Protein AF-E3BMY0-F1 (afdb_monomer_lite)

Radius of gyration: 21.82 Å; chains: 1; bounding box: 57×50×63 Å

Structure (mmCIF, N/CA/C/O backbone):
data_AF-E3BMY0-F1
#
_entry.id   AF-E3BMY0-F1
#
loop_
_atom_site.group_PDB
_atom_site.id
_atom_site.type_symbol
_atom_site.label_atom_id
_atom_site.label_alt_id
_atom_site.label_comp_id
_atom_site.label_asym_id
_atom_site.label_entity_id
_atom_site.label_seq_id
_atom_site.pdbx_PDB_ins_code
_atom_site.Cartn_x
_atom_site.Cartn_y
_atom_site.Cartn_z
_atom_site.occupancy
_atom_site.B_iso_or_equiv
_atom_site.auth_seq_id
_atom_site.auth_comp_id
_atom_site.auth_asym_id
_atom_site.auth_atom_id
_atom_site.pdbx_PDB_model_num
ATOM 1 N N . MET A 1 1 ? 34.891 -31.574 -47.603 1.00 42.97 1 MET A N 1
ATOM 2 C CA . MET A 1 1 ? 34.730 -31.243 -46.169 1.00 42.97 1 MET A CA 1
ATOM 3 C C . MET A 1 1 ? 35.220 -29.825 -45.921 1.00 42.97 1 MET A C 1
ATOM 5 O O . MET A 1 1 ? 36.421 -29.621 -45.845 1.00 42.97 1 MET A O 1
ATOM 9 N N . LYS A 1 2 ? 34.311 -28.847 -45.856 1.00 39.78 2 LYS A N 1
ATOM 10 C CA . LYS A 1 2 ? 34.587 -27.491 -45.350 1.00 39.78 2 LYS A CA 1
ATOM 11 C C . LYS A 1 2 ? 33.320 -26.980 -44.655 1.00 39.78 2 LYS A C 1
ATOM 13 O O . LYS A 1 2 ? 32.614 -26.127 -45.173 1.00 39.78 2 LYS A O 1
ATOM 18 N N . CYS A 1 3 ? 32.996 -27.587 -43.515 1.00 46.50 3 CYS A N 1
ATOM 19 C CA . CYS A 1 3 ? 31.929 -27.135 -42.624 1.00 46.50 3 CYS A CA 1
ATOM 20 C C . CYS A 1 3 ? 32.527 -26.173 -41.599 1.00 46.50 3 CYS A C 1
ATOM 22 O O . CYS A 1 3 ? 32.774 -26.571 -40.470 1.00 46.50 3 CYS A O 1
ATOM 24 N N . VAL A 1 4 ? 32.819 -24.933 -41.986 1.00 50.62 4 VAL A N 1
ATOM 25 C CA . VAL A 1 4 ? 33.166 -23.888 -41.013 1.00 50.62 4 VAL A CA 1
ATOM 26 C C . VAL A 1 4 ? 32.649 -22.562 -41.549 1.00 50.62 4 VAL A C 1
ATOM 28 O O . VAL A 1 4 ? 33.356 -21.887 -42.281 1.00 50.62 4 VAL A O 1
ATOM 31 N N . SER A 1 5 ? 31.385 -22.250 -41.254 1.00 50.12 5 SER A N 1
ATOM 32 C CA . SER A 1 5 ? 30.884 -20.864 -41.173 1.00 50.12 5 SER A CA 1
ATOM 33 C C . SER A 1 5 ? 29.436 -20.764 -40.665 1.00 50.12 5 SER A C 1
ATOM 35 O O . SER A 1 5 ? 28.760 -19.777 -40.922 1.00 50.12 5 SER A O 1
ATOM 37 N N . PHE A 1 6 ? 28.940 -21.759 -39.918 1.00 45.75 6 PHE A N 1
ATOM 38 C CA . PHE A 1 6 ? 27.575 -21.746 -39.360 1.00 45.75 6 PHE A CA 1
ATOM 39 C C . PHE A 1 6 ? 27.519 -21.389 -37.860 1.00 45.75 6 PHE A C 1
ATOM 41 O O . PHE A 1 6 ? 26.489 -21.563 -37.221 1.00 45.75 6 PHE A O 1
ATOM 48 N N . LEU A 1 7 ? 28.622 -20.900 -37.280 1.00 46.47 7 LEU A N 1
ATOM 49 C CA . LEU A 1 7 ? 28.780 -20.685 -35.828 1.00 46.47 7 LEU A CA 1
ATOM 50 C C . LEU A 1 7 ? 28.816 -19.207 -35.400 1.00 46.47 7 LEU A C 1
ATOM 52 O O . LEU A 1 7 ? 29.258 -18.897 -34.301 1.00 46.47 7 LEU A O 1
ATOM 56 N N . LEU A 1 8 ? 28.349 -18.285 -36.246 1.00 49.53 8 LEU A N 1
ATOM 57 C CA . LEU A 1 8 ? 28.370 -16.839 -35.962 1.00 49.53 8 LEU A CA 1
ATOM 58 C C . LEU A 1 8 ? 26.979 -16.186 -35.922 1.00 49.53 8 LEU A C 1
ATOM 60 O O . LEU A 1 8 ? 26.866 -14.969 -36.013 1.00 49.53 8 LEU A O 1
ATOM 64 N N . CYS A 1 9 ? 25.912 -16.971 -35.754 1.00 48.22 9 CYS A N 1
ATOM 65 C CA . CYS A 1 9 ? 24.537 -16.459 -35.740 1.00 48.22 9 CYS A CA 1
ATOM 66 C C . CYS A 1 9 ? 23.732 -16.972 -34.533 1.00 48.22 9 CYS A C 1
ATOM 68 O O . CYS A 1 9 ? 22.648 -17.517 -34.692 1.00 48.22 9 CYS A O 1
ATOM 70 N N . LEU A 1 10 ? 24.285 -16.862 -33.318 1.00 47.78 10 LEU A N 1
ATOM 71 C CA . LEU A 1 10 ? 23.601 -17.294 -32.084 1.00 47.78 10 LEU A CA 1
ATOM 72 C C . LEU A 1 10 ? 23.820 -16.363 -30.874 1.00 47.78 10 LEU A C 1
ATOM 74 O O . LEU A 1 10 ? 23.581 -16.767 -29.743 1.00 47.78 10 LEU A O 1
ATOM 78 N N . CYS A 1 11 ? 24.223 -15.103 -31.085 1.00 48.09 11 CYS A N 1
ATOM 79 C CA . CYS A 1 11 ? 24.429 -14.134 -29.991 1.00 48.09 11 CYS A CA 1
ATOM 80 C C . CYS A 1 11 ? 23.311 -13.084 -29.825 1.00 48.09 11 CYS A C 1
ATOM 82 O O . CYS A 1 11 ? 23.505 -12.121 -29.090 1.00 48.09 11 CYS A O 1
ATOM 84 N N . CYS A 1 12 ? 22.151 -13.226 -30.476 1.00 47.22 12 CYS A N 1
ATOM 85 C CA . CYS A 1 12 ? 21.177 -12.123 -30.567 1.00 47.22 12 CYS A CA 1
ATOM 86 C C . CYS A 1 12 ? 19.787 -12.378 -29.955 1.00 47.22 12 CYS A C 1
ATOM 88 O O . CYS A 1 12 ? 18.885 -11.602 -30.241 1.00 47.22 12 CYS A O 1
ATOM 90 N N . ILE A 1 13 ? 19.574 -13.407 -29.122 1.00 49.16 13 ILE A N 1
ATOM 91 C CA . ILE A 1 13 ? 18.210 -13.727 -28.627 1.00 49.16 13 ILE A CA 1
ATOM 92 C C . ILE A 1 13 ? 18.002 -13.452 -27.122 1.00 49.16 13 ILE A C 1
ATOM 94 O O . ILE A 1 13 ? 16.887 -13.551 -26.629 1.00 49.16 13 ILE A O 1
ATOM 98 N N . SER A 1 14 ? 19.014 -13.040 -26.356 1.00 42.28 14 SER A N 1
ATOM 99 C CA . SER A 1 14 ? 18.869 -12.936 -24.889 1.00 42.28 14 SER A CA 1
ATOM 100 C C . SER A 1 14 ? 18.413 -11.576 -24.335 1.00 42.28 14 SER A C 1
ATOM 102 O O . SER A 1 14 ? 18.218 -11.471 -23.129 1.00 42.28 14 SER A O 1
ATOM 104 N N . PHE A 1 15 ? 18.197 -10.540 -25.154 1.00 49.94 15 PHE A N 1
ATOM 105 C CA . PHE A 1 15 ? 17.938 -9.182 -24.634 1.00 49.94 15 PHE A CA 1
ATOM 106 C C . PHE A 1 15 ? 16.463 -8.786 -24.478 1.00 49.94 15 PHE A C 1
ATOM 108 O O . PHE A 1 15 ? 16.186 -7.811 -23.791 1.00 49.94 15 PHE A O 1
ATOM 115 N N . VAL A 1 16 ? 15.513 -9.538 -25.042 1.00 49.94 16 VAL A N 1
ATOM 116 C CA . VAL A 1 16 ? 14.070 -9.216 -24.931 1.00 49.94 16 VAL A CA 1
ATOM 117 C C . VAL A 1 16 ? 13.424 -9.881 -23.699 1.00 49.94 16 VAL A C 1
ATOM 119 O O . VAL A 1 16 ? 12.310 -9.556 -23.311 1.00 49.94 16 VAL A O 1
ATOM 122 N N . SER A 1 17 ? 14.140 -10.791 -23.029 1.00 54.62 17 SER A N 1
ATOM 123 C CA . SER A 1 17 ? 13.619 -11.553 -21.883 1.00 54.62 17 SER A CA 1
ATOM 124 C C . SER A 1 17 ? 13.740 -10.831 -20.532 1.00 54.62 17 SER A C 1
ATOM 126 O O . SER A 1 17 ? 13.143 -11.289 -19.564 1.00 54.62 17 SER A O 1
ATOM 128 N N . SER A 1 18 ? 14.505 -9.737 -20.426 1.00 69.62 18 SER A N 1
ATOM 129 C CA . SER A 1 18 ? 14.856 -9.143 -19.124 1.00 69.62 18 SER A CA 1
ATOM 130 C C . SER A 1 18 ? 13.740 -8.295 -18.510 1.00 69.62 18 SER A C 1
ATOM 132 O O . SER A 1 18 ? 13.504 -8.388 -17.309 1.00 69.62 18 SER A O 1
ATOM 134 N N . ALA A 1 19 ? 13.034 -7.489 -19.307 1.00 72.31 19 ALA A N 1
ATOM 135 C CA . ALA A 1 19 ? 11.982 -6.606 -18.800 1.00 72.31 19 ALA A CA 1
ATOM 136 C C . ALA A 1 19 ? 10.745 -7.395 -18.347 1.00 72.31 19 ALA A C 1
ATOM 138 O O . ALA A 1 19 ? 10.222 -7.152 -17.260 1.00 72.31 19 ALA A O 1
ATOM 139 N N . ASN A 1 20 ? 10.329 -8.395 -19.134 1.00 83.31 20 ASN A N 1
ATOM 140 C CA . ASN A 1 20 ? 9.190 -9.242 -18.784 1.00 83.31 20 ASN A CA 1
ATOM 141 C C . ASN A 1 20 ? 9.483 -10.115 -17.548 1.00 83.31 20 ASN A C 1
ATOM 143 O O . ASN A 1 20 ? 8.647 -10.227 -16.658 1.00 83.31 20 ASN A O 1
ATOM 147 N N . GLU A 1 21 ? 10.698 -10.662 -17.429 1.00 88.94 21 GLU A N 1
ATOM 148 C CA . GLU A 1 21 ? 11.122 -11.403 -16.231 1.00 88.94 21 GLU A CA 1
ATOM 149 C C . GLU A 1 21 ? 11.140 -10.506 -14.978 1.00 88.94 21 GLU A C 1
ATOM 151 O O . GLU A 1 21 ? 10.713 -10.914 -13.895 1.00 88.94 21 GLU A O 1
ATOM 156 N N . LEU A 1 22 ? 11.592 -9.254 -15.107 1.00 91.94 22 LEU A N 1
ATOM 157 C CA . LEU A 1 22 ? 11.604 -8.302 -13.995 1.00 91.94 22 LEU A CA 1
ATOM 158 C C . LEU A 1 22 ? 10.198 -7.817 -13.619 1.00 91.94 22 LEU A C 1
ATOM 160 O O . LEU A 1 22 ? 9.929 -7.642 -12.428 1.00 91.94 22 LEU A O 1
ATOM 164 N N . LEU A 1 23 ? 9.289 -7.681 -14.588 1.00 91.69 23 LEU A N 1
ATOM 165 C CA . LEU A 1 23 ? 7.867 -7.440 -14.337 1.00 91.69 23 LEU A CA 1
ATOM 166 C C . LEU A 1 23 ? 7.232 -8.619 -13.588 1.00 91.69 23 LEU A C 1
ATOM 168 O O . LEU A 1 23 ? 6.548 -8.426 -12.581 1.00 91.69 23 LEU A O 1
ATOM 172 N N . GLU A 1 24 ? 7.493 -9.856 -14.015 1.00 93.75 24 GLU A N 1
ATOM 173 C CA . GLU A 1 24 ? 7.021 -11.056 -13.318 1.00 93.75 24 GLU A CA 1
ATOM 174 C C . GLU A 1 24 ? 7.551 -11.127 -11.883 1.00 93.75 24 GLU A C 1
ATOM 176 O O . GLU A 1 24 ? 6.793 -11.422 -10.951 1.00 93.75 24 GLU A O 1
ATOM 181 N N . LYS A 1 25 ? 8.829 -10.796 -11.679 1.00 95.38 25 LYS A N 1
ATOM 182 C CA . LYS A 1 25 ? 9.451 -10.726 -10.354 1.00 95.38 25 LYS A CA 1
ATOM 183 C C . LYS A 1 25 ? 8.813 -9.649 -9.477 1.00 95.38 25 LYS A C 1
ATOM 185 O O . LYS A 1 25 ? 8.511 -9.920 -8.311 1.00 95.38 25 LYS A O 1
ATOM 190 N N . TYR A 1 26 ? 8.562 -8.459 -10.024 1.00 95.75 26 TYR A N 1
ATOM 191 C CA . TYR A 1 26 ? 7.835 -7.392 -9.337 1.00 95.75 26 TYR A CA 1
ATOM 192 C C . TYR A 1 26 ? 6.429 -7.850 -8.928 1.00 95.75 26 TYR A C 1
ATOM 194 O O . TYR A 1 26 ? 6.065 -7.765 -7.753 1.00 95.75 26 TYR A O 1
ATOM 202 N N . ASN A 1 27 ? 5.677 -8.450 -9.850 1.00 96.06 27 ASN A N 1
ATOM 203 C CA . ASN A 1 27 ? 4.335 -8.971 -9.594 1.00 96.06 27 ASN A CA 1
ATOM 204 C C . ASN A 1 27 ? 4.325 -10.106 -8.559 1.00 96.06 27 ASN A C 1
ATOM 206 O O . ASN A 1 27 ? 3.435 -10.180 -7.707 1.00 96.06 27 ASN A O 1
ATOM 210 N N . HIS A 1 28 ? 5.324 -10.989 -8.586 1.00 97.69 28 HIS A N 1
ATOM 211 C CA . HIS A 1 28 ? 5.499 -12.010 -7.559 1.00 97.69 28 HIS A CA 1
ATOM 212 C C . HIS A 1 28 ? 5.744 -11.377 -6.185 1.00 97.69 28 HIS A C 1
ATOM 214 O O . HIS A 1 28 ? 5.109 -11.769 -5.202 1.00 97.69 28 HIS A O 1
ATOM 220 N N . LYS A 1 29 ? 6.612 -10.362 -6.112 1.00 97.94 29 LYS A N 1
ATOM 221 C CA . LYS A 1 29 ? 6.877 -9.649 -4.863 1.00 97.94 29 LYS A CA 1
ATOM 222 C C . LYS A 1 29 ? 5.640 -8.925 -4.339 1.00 97.94 29 LYS A C 1
ATOM 224 O O . LYS A 1 29 ? 5.368 -9.022 -3.146 1.00 97.94 29 LYS A O 1
ATOM 229 N N . LEU A 1 30 ? 4.852 -8.277 -5.200 1.00 97.06 30 LEU A N 1
ATOM 230 C CA . LEU A 1 30 ? 3.574 -7.670 -4.815 1.00 97.06 30 LEU A CA 1
ATOM 231 C C . LEU A 1 30 ? 2.650 -8.687 -4.136 1.00 97.06 30 LEU A C 1
ATOM 233 O O . LEU A 1 30 ? 2.141 -8.419 -3.048 1.00 97.06 30 LEU A O 1
ATOM 237 N N . ARG A 1 31 ? 2.485 -9.880 -4.725 1.00 97.38 31 ARG A N 1
ATOM 238 C CA . ARG A 1 31 ? 1.672 -10.958 -4.132 1.00 97.38 31 ARG A CA 1
ATOM 239 C C . ARG A 1 31 ? 2.196 -11.395 -2.765 1.00 97.38 31 ARG A C 1
ATOM 241 O O . ARG A 1 31 ? 1.403 -11.574 -1.841 1.00 97.38 31 ARG A O 1
ATOM 248 N N . GLN A 1 32 ? 3.516 -11.520 -2.613 1.00 98.00 32 GLN A N 1
ATOM 249 C CA . GLN A 1 32 ? 4.132 -11.812 -1.317 1.00 98.00 32 GLN A CA 1
ATOM 250 C C . GLN A 1 32 ? 3.824 -10.707 -0.294 1.00 98.00 32 GLN A C 1
ATOM 252 O O . GLN A 1 32 ? 3.360 -11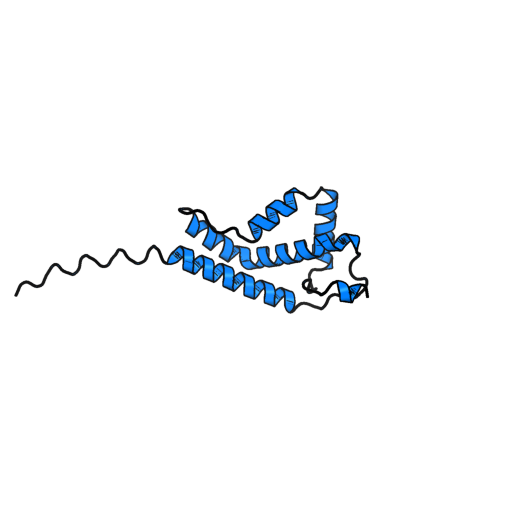.005 0.802 1.00 98.00 32 GLN A O 1
ATOM 257 N N . CYS A 1 33 ? 4.012 -9.438 -0.659 1.00 97.25 33 CYS A N 1
ATOM 258 C CA . CYS A 1 33 ? 3.756 -8.296 0.218 1.00 97.25 33 CYS A CA 1
ATOM 259 C C . CYS A 1 33 ? 2.283 -8.202 0.646 1.00 97.25 33 CYS A C 1
ATOM 261 O O . CYS A 1 33 ? 2.001 -7.905 1.807 1.00 97.25 33 CYS A O 1
ATOM 263 N N . VAL A 1 34 ? 1.343 -8.499 -0.260 1.00 96.00 34 VAL A N 1
ATOM 264 C CA . VAL A 1 34 ? -0.089 -8.621 0.059 1.00 96.00 34 VAL A CA 1
ATOM 265 C C . VAL A 1 34 ? -0.315 -9.741 1.073 1.00 96.00 34 VAL A C 1
ATOM 267 O O . VAL A 1 34 ? -0.970 -9.522 2.089 1.00 96.00 34 VAL A O 1
ATOM 270 N N . SER A 1 35 ? 0.263 -10.925 0.850 1.00 96.75 35 SER A N 1
ATOM 271 C CA . SER A 1 35 ? 0.149 -12.044 1.792 1.00 96.75 35 SER A CA 1
ATOM 272 C C . SER A 1 35 ? 0.716 -11.701 3.175 1.00 96.75 35 SER A C 1
ATOM 274 O O . SER A 1 35 ? 0.125 -12.070 4.188 1.00 96.75 35 SER A O 1
ATOM 276 N N . GLU A 1 36 ? 1.831 -10.972 3.234 1.00 96.00 36 GLU A N 1
ATOM 277 C CA . GLU A 1 36 ? 2.421 -10.490 4.487 1.00 96.00 36 GLU A CA 1
ATOM 278 C C . GLU A 1 36 ? 1.509 -9.484 5.204 1.00 96.00 36 GLU A C 1
ATOM 280 O O . GLU A 1 36 ? 1.385 -9.549 6.426 1.00 96.0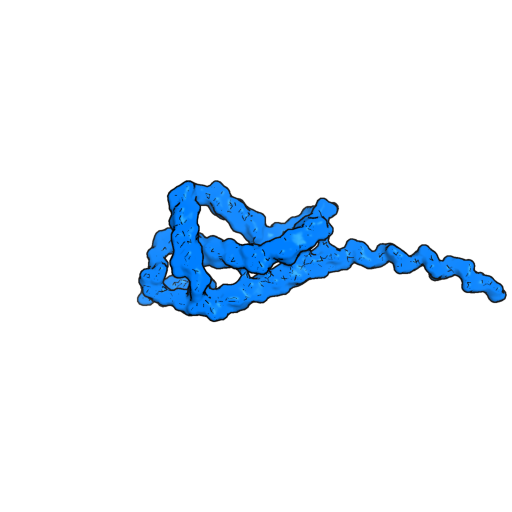0 36 GLU A O 1
ATOM 285 N N . GLN A 1 37 ? 0.827 -8.583 4.478 1.00 94.94 37 GLN A N 1
ATOM 286 C CA . GLN A 1 37 ? -0.174 -7.700 5.093 1.00 94.94 37 GLN A C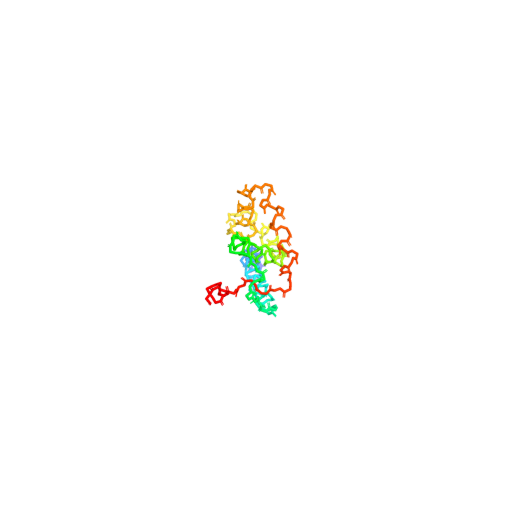A 1
ATOM 287 C C . GLN A 1 37 ? -1.394 -8.484 5.598 1.00 94.94 37 GLN A C 1
ATOM 289 O O . GLN A 1 37 ? -1.861 -8.215 6.703 1.00 94.94 37 GLN A O 1
ATOM 294 N N . LYS A 1 38 ? -1.873 -9.485 4.848 1.00 93.19 38 LYS A N 1
ATOM 295 C CA . LYS A 1 38 ? -3.002 -10.345 5.255 1.00 93.19 38 LYS A CA 1
ATOM 296 C C . LYS A 1 38 ? -2.722 -11.145 6.523 1.00 93.19 38 LYS A C 1
ATOM 298 O O . LYS A 1 38 ? -3.631 -11.371 7.314 1.00 93.19 38 LYS A O 1
ATOM 303 N N . ALA A 1 39 ? -1.472 -11.558 6.725 1.00 94.38 39 ALA A N 1
ATOM 304 C CA . ALA A 1 39 ? -1.048 -12.330 7.892 1.00 94.38 39 ALA A CA 1
ATOM 305 C C . ALA A 1 39 ? -0.956 -11.504 9.193 1.00 94.38 39 ALA A C 1
ATOM 307 O O . ALA A 1 39 ? -0.709 -12.065 10.263 1.00 94.38 39 ALA A O 1
ATOM 308 N N . LYS A 1 40 ? -1.134 -10.178 9.127 1.00 94.75 40 LYS A N 1
ATOM 309 C CA . LYS A 1 40 ? -1.132 -9.291 10.299 1.00 94.75 40 LYS A CA 1
ATOM 310 C C . LYS A 1 40 ? -2.376 -9.468 11.174 1.00 94.75 40 LYS A C 1
ATOM 312 O O . LYS A 1 40 ? -3.338 -10.142 10.813 1.00 94.75 40 LYS A O 1
ATOM 317 N N . LYS A 1 41 ? -2.365 -8.840 12.355 1.00 92.75 41 LYS A N 1
ATOM 318 C CA . LYS A 1 41 ? -3.464 -8.932 13.329 1.00 92.75 41 LYS A CA 1
ATOM 319 C C . LYS A 1 41 ? -4.754 -8.385 12.720 1.00 92.75 41 LYS A C 1
ATOM 321 O O . LYS A 1 41 ? -4.743 -7.312 12.127 1.00 92.75 41 LYS A O 1
ATOM 326 N N . ALA A 1 42 ? -5.869 -9.085 12.905 1.00 88.69 42 ALA A N 1
ATOM 327 C CA . ALA A 1 42 ? -7.164 -8.587 12.452 1.00 88.69 42 ALA A CA 1
ATOM 328 C C . ALA A 1 42 ? -7.502 -7.250 13.129 1.00 88.69 42 ALA A C 1
ATOM 330 O O . ALA A 1 42 ? -7.333 -7.102 14.347 1.00 88.69 42 ALA A O 1
ATOM 331 N N . LEU A 1 43 ? -7.983 -6.298 12.332 1.00 86.44 43 LEU A N 1
ATOM 332 C CA . LEU A 1 43 ? -8.518 -5.040 12.826 1.00 86.44 43 LEU A CA 1
ATOM 333 C C . LEU A 1 43 ? -9.856 -5.299 13.537 1.00 86.44 43 LEU A C 1
ATOM 335 O O . LEU A 1 43 ? -10.673 -6.092 13.075 1.00 86.44 43 LEU A O 1
ATOM 339 N N . ARG A 1 44 ? -10.071 -4.665 14.688 1.00 80.88 44 ARG A N 1
ATOM 340 C CA . ARG A 1 44 ? -11.270 -4.818 15.523 1.00 80.88 44 ARG A CA 1
ATOM 341 C C . ARG A 1 44 ? -12.129 -3.555 15.493 1.00 80.88 44 ARG A C 1
ATOM 343 O O . ARG A 1 44 ? -11.654 -2.469 15.158 1.00 80.88 44 ARG A O 1
ATOM 350 N N . LYS A 1 45 ? -13.392 -3.697 15.913 1.00 72.94 45 LYS A N 1
ATOM 351 C CA . LYS A 1 45 ? -14.332 -2.579 16.085 1.00 72.94 45 LYS A CA 1
ATOM 352 C C . LYS A 1 45 ? -13.714 -1.458 16.933 1.00 72.94 45 LYS A C 1
ATOM 354 O O . LYS A 1 45 ? -12.982 -1.731 17.886 1.00 72.94 45 LYS A O 1
ATOM 359 N N . ASN A 1 46 ? -14.032 -0.210 16.591 1.00 72.56 46 ASN A N 1
ATOM 360 C CA . ASN A 1 46 ? -13.582 1.023 17.260 1.00 72.56 46 ASN A CA 1
ATOM 361 C C . ASN A 1 46 ? -12.074 1.332 17.195 1.00 72.56 46 ASN A C 1
ATOM 363 O O . ASN A 1 46 ? -11.637 2.296 17.818 1.00 72.56 46 ASN A O 1
ATOM 367 N N . GLN A 1 47 ? -11.268 0.563 16.453 1.00 79.19 47 GLN A N 1
ATOM 368 C CA . GLN A 1 47 ? -9.844 0.884 16.266 1.00 79.19 47 GLN A CA 1
ATOM 369 C C . GLN A 1 47 ? -9.602 1.964 15.204 1.00 79.19 47 GLN A C 1
ATOM 371 O O . GLN A 1 47 ? -8.504 2.505 15.126 1.00 79.19 47 GLN A O 1
ATOM 376 N N . ILE A 1 48 ? -10.616 2.273 14.392 1.00 83.62 48 ILE A N 1
ATOM 377 C CA . ILE A 1 48 ? -10.577 3.284 13.333 1.00 83.62 48 ILE A CA 1
ATOM 378 C C . ILE A 1 48 ? -11.872 4.102 13.404 1.00 83.62 48 ILE A C 1
ATOM 380 O O . ILE A 1 48 ? -12.919 3.575 13.795 1.00 83.62 48 ILE A O 1
ATOM 384 N N . GLN A 1 49 ? -11.818 5.390 13.061 1.00 85.88 49 GLN A N 1
ATOM 385 C CA . GLN A 1 49 ? -13.017 6.215 12.882 1.00 85.88 49 GLN A CA 1
ATOM 386 C C . GLN A 1 49 ? -13.531 6.097 11.445 1.00 85.88 49 GLN A C 1
ATOM 388 O O . GLN A 1 49 ? -12.746 5.957 10.512 1.00 85.88 49 GLN A O 1
ATOM 393 N N . LEU A 1 50 ? -14.841 6.229 11.231 1.00 82.38 50 LEU A N 1
ATOM 394 C CA . LEU A 1 50 ? -15.420 6.120 9.886 1.00 82.38 50 LEU A CA 1
ATOM 395 C C . LEU A 1 50 ? -14.807 7.133 8.893 1.00 82.38 50 LEU A C 1
ATOM 397 O O . LEU A 1 50 ? -14.574 6.809 7.731 1.00 82.38 50 LEU A O 1
ATOM 401 N N . SER A 1 51 ? -14.482 8.340 9.366 1.00 86.00 51 SER A N 1
ATOM 402 C CA . SER A 1 51 ? -13.811 9.398 8.595 1.00 86.00 51 SER A CA 1
ATOM 403 C C . SER A 1 51 ? -12.401 9.029 8.129 1.00 86.00 51 SER A C 1
ATOM 405 O O . SER A 1 51 ? -11.919 9.583 7.141 1.00 86.00 51 SER A O 1
ATOM 407 N N . ASP A 1 52 ? -11.741 8.092 8.808 1.00 88.12 52 ASP A N 1
ATOM 408 C CA . ASP A 1 52 ? -10.378 7.675 8.490 1.00 88.12 52 ASP A CA 1
ATOM 409 C C . ASP A 1 52 ? -10.321 6.581 7.421 1.00 88.12 52 ASP A C 1
ATOM 411 O O . ASP A 1 52 ? -9.239 6.236 6.946 1.00 88.12 52 ASP A O 1
ATOM 415 N N . PHE A 1 53 ? -11.474 6.044 7.015 1.00 84.50 53 PHE A N 1
ATOM 416 C CA . PHE A 1 53 ? -11.567 4.884 6.135 1.00 84.50 53 PHE A CA 1
ATOM 417 C C . PHE A 1 53 ? -10.764 5.040 4.834 1.00 84.50 53 PHE A C 1
ATOM 419 O O . PHE A 1 53 ? -9.996 4.149 4.463 1.00 84.50 53 PHE A O 1
ATOM 426 N N . LYS A 1 54 ? -10.859 6.208 4.184 1.00 85.06 54 LYS A N 1
ATOM 427 C CA . LYS A 1 54 ? -10.118 6.501 2.945 1.00 85.06 54 LYS A CA 1
ATOM 428 C C . LYS A 1 54 ? -8.596 6.393 3.115 1.00 85.06 54 LYS A C 1
ATOM 430 O O . LYS A 1 54 ? -7.897 5.998 2.185 1.00 85.06 54 LYS A O 1
ATOM 435 N N . TYR A 1 55 ? -8.079 6.680 4.310 1.00 90.81 55 TYR A N 1
ATOM 436 C CA . TYR A 1 55 ? -6.655 6.564 4.609 1.00 90.81 55 TYR A CA 1
ATOM 437 C C . TYR A 1 55 ? -6.235 5.118 4.837 1.00 90.81 55 TYR A C 1
ATOM 439 O O . TYR A 1 55 ? -5.104 4.769 4.526 1.00 90.81 55 TYR A O 1
ATOM 447 N N . VAL A 1 56 ? -7.123 4.259 5.343 1.00 90.12 56 VAL A N 1
ATOM 448 C CA . VAL A 1 56 ? -6.798 2.855 5.638 1.00 90.12 56 VAL A CA 1
ATOM 449 C C . VAL A 1 56 ? -6.403 2.098 4.375 1.00 90.12 56 VAL A C 1
ATOM 451 O O . VAL A 1 56 ? -5.365 1.431 4.351 1.00 90.12 56 VAL A O 1
ATOM 454 N N . LEU A 1 57 ? -7.190 2.257 3.308 1.00 87.56 57 LEU A N 1
ATOM 455 C CA . LEU A 1 57 ? -6.889 1.667 2.005 1.00 87.56 57 LEU A CA 1
ATOM 456 C C . LEU A 1 57 ? -5.554 2.191 1.456 1.00 87.56 57 LEU A C 1
ATOM 458 O O . LEU A 1 57 ? -4.702 1.409 1.030 1.00 87.56 57 LEU A O 1
ATOM 462 N N . LEU A 1 58 ? -5.340 3.508 1.533 1.00 92.44 58 LEU A N 1
ATOM 463 C CA . LEU A 1 58 ? -4.103 4.136 1.075 1.00 92.44 58 LEU A CA 1
ATOM 464 C C . LEU A 1 58 ? -2.882 3.648 1.873 1.00 92.44 58 LEU A C 1
ATOM 466 O O . LEU A 1 58 ? -1.857 3.321 1.283 1.00 92.44 58 LEU A O 1
ATOM 470 N N . ILE A 1 59 ? -2.987 3.521 3.198 1.00 95.31 59 ILE A N 1
ATOM 471 C CA . ILE A 1 59 ? -1.924 2.979 4.058 1.00 95.31 59 ILE A CA 1
ATOM 472 C C . ILE A 1 59 ? -1.566 1.555 3.634 1.00 95.31 59 ILE A C 1
ATOM 474 O O . ILE A 1 59 ? -0.379 1.228 3.554 1.00 95.31 59 ILE A O 1
ATOM 478 N N . ASN A 1 60 ? -2.560 0.710 3.346 1.00 93.75 60 ASN A N 1
ATOM 479 C CA . ASN A 1 60 ? -2.310 -0.654 2.889 1.00 93.75 60 ASN A CA 1
ATOM 480 C C . ASN A 1 60 ? -1.509 -0.663 1.578 1.00 93.75 60 ASN A C 1
ATOM 482 O O . ASN A 1 60 ? -0.463 -1.312 1.491 1.00 93.75 60 ASN A O 1
ATOM 486 N N . ASN A 1 61 ? -1.933 0.138 0.598 1.00 93.25 61 ASN A N 1
ATOM 487 C CA . ASN A 1 61 ? -1.253 0.250 -0.692 1.00 93.25 61 ASN A CA 1
ATOM 488 C C . ASN A 1 61 ? 0.170 0.808 -0.553 1.00 93.25 61 ASN A C 1
ATOM 490 O O . ASN A 1 61 ? 1.094 0.312 -1.198 1.00 93.25 61 ASN A O 1
ATOM 494 N N . LEU A 1 62 ? 0.381 1.793 0.326 1.00 95.62 62 LEU A N 1
ATOM 495 C CA . LEU A 1 62 ? 1.706 2.348 0.612 1.00 95.62 62 LEU A CA 1
ATOM 496 C C . LEU A 1 62 ? 2.639 1.318 1.258 1.00 95.62 62 LEU A C 1
ATOM 498 O O . LEU A 1 62 ? 3.834 1.291 0.953 1.00 95.62 62 LEU A O 1
ATOM 502 N N . ARG A 1 63 ? 2.120 0.449 2.134 1.00 96.00 63 ARG A N 1
ATOM 503 C CA . ARG A 1 63 ? 2.898 -0.643 2.743 1.00 96.00 63 ARG A CA 1
ATOM 504 C C . ARG A 1 63 ? 3.303 -1.689 1.715 1.00 96.00 63 ARG A C 1
ATOM 506 O O . ARG A 1 63 ? 4.464 -2.093 1.706 1.00 96.00 63 ARG A O 1
ATOM 513 N N . ILE A 1 64 ? 2.373 -2.090 0.849 1.00 96.44 64 ILE A N 1
ATOM 514 C CA . ILE A 1 64 ? 2.641 -3.047 -0.231 1.00 96.44 64 ILE A CA 1
ATOM 515 C C . ILE A 1 64 ? 3.699 -2.472 -1.179 1.00 96.44 64 ILE A C 1
ATOM 517 O O . ILE A 1 64 ? 4.720 -3.121 -1.397 1.00 96.44 64 ILE A O 1
ATOM 521 N N . ALA A 1 65 ? 3.528 -1.226 -1.635 1.00 96.12 65 ALA A N 1
ATOM 522 C CA . ALA A 1 65 ? 4.492 -0.556 -2.508 1.00 96.12 65 ALA A CA 1
ATOM 523 C C . ALA A 1 65 ? 5.881 -0.439 -1.859 1.00 96.12 65 ALA A C 1
ATOM 525 O O . ALA A 1 65 ? 6.896 -0.718 -2.492 1.00 96.12 65 ALA A O 1
ATOM 526 N N . ARG A 1 66 ? 5.949 -0.088 -0.566 1.00 96.31 66 ARG A N 1
ATOM 527 C CA . ARG A 1 66 ? 7.220 -0.040 0.172 1.00 96.31 66 ARG A CA 1
ATOM 528 C C . ARG A 1 66 ? 7.902 -1.410 0.229 1.00 96.31 66 ARG A C 1
ATOM 530 O O . ARG A 1 66 ? 9.119 -1.472 0.089 1.00 96.31 66 ARG A O 1
ATOM 537 N N . CYS A 1 67 ? 7.140 -2.480 0.442 1.00 97.25 67 CYS A N 1
ATOM 538 C CA . CYS A 1 67 ? 7.655 -3.847 0.516 1.00 97.25 67 CYS A CA 1
ATOM 539 C C . CYS A 1 67 ? 8.199 -4.359 -0.833 1.00 97.25 67 CYS A C 1
ATOM 541 O O . CYS A 1 67 ? 9.182 -5.099 -0.841 1.00 97.25 67 CYS A O 1
ATOM 543 N N . SER A 1 68 ? 7.616 -3.935 -1.960 1.00 97.25 68 SER A N 1
ATOM 544 C CA . SER A 1 68 ? 8.034 -4.327 -3.317 1.00 97.25 68 SER A CA 1
ATOM 545 C C . SER A 1 68 ? 8.980 -3.338 -4.010 1.00 97.25 68 SER A C 1
ATOM 547 O O . SER A 1 68 ? 9.253 -3.479 -5.201 1.00 97.25 68 SER A O 1
ATOM 549 N N . LYS A 1 69 ? 9.445 -2.300 -3.302 1.00 96.56 69 LYS A N 1
ATOM 550 C CA . LYS A 1 69 ? 10.135 -1.144 -3.901 1.00 96.56 69 LYS A CA 1
ATOM 551 C C . LYS A 1 69 ? 11.408 -1.514 -4.668 1.00 96.56 69 LYS A C 1
ATOM 553 O O . LYS A 1 69 ? 11.750 -0.859 -5.649 1.00 96.56 69 LYS A O 1
ATOM 558 N N . VAL A 1 70 ? 12.142 -2.526 -4.207 1.00 96.25 70 VAL A N 1
ATOM 559 C CA . VAL A 1 70 ? 13.409 -2.930 -4.834 1.00 96.25 70 VAL A CA 1
ATOM 560 C C . VAL A 1 70 ? 13.148 -3.559 -6.199 1.00 96.25 70 VAL A C 1
ATOM 562 O O . VAL A 1 70 ? 13.791 -3.195 -7.179 1.00 96.25 70 VAL A O 1
ATOM 565 N N . GLU A 1 71 ? 12.191 -4.475 -6.268 1.00 96.56 71 GLU A N 1
ATOM 566 C CA . GLU A 1 71 ? 11.792 -5.169 -7.486 1.00 96.56 71 GLU A CA 1
ATOM 567 C C . GLU A 1 71 ? 11.123 -4.212 -8.474 1.00 96.56 71 GLU A C 1
ATOM 569 O O . GLU A 1 71 ? 11.423 -4.256 -9.663 1.00 96.56 71 GLU A O 1
ATOM 574 N N . GLU A 1 72 ? 10.301 -3.289 -7.975 1.00 95.19 72 GLU A N 1
ATOM 575 C CA . GLU A 1 72 ? 9.711 -2.211 -8.772 1.00 95.19 72 GLU A CA 1
ATOM 576 C C . GLU A 1 72 ? 10.787 -1.351 -9.446 1.00 95.19 72 GLU A C 1
ATOM 578 O O . GLU A 1 72 ? 10.725 -1.091 -10.644 1.00 95.19 72 GLU A O 1
ATOM 583 N N . MET A 1 73 ? 11.817 -0.948 -8.695 1.00 93.81 73 MET A N 1
ATOM 584 C CA . MET A 1 73 ? 12.924 -0.163 -9.238 1.00 93.81 73 MET A CA 1
ATOM 585 C C . MET A 1 73 ? 13.715 -0.945 -10.297 1.00 93.81 73 MET A C 1
ATOM 587 O O . MET A 1 73 ? 14.105 -0.371 -11.309 1.00 93.81 73 MET A O 1
ATOM 591 N N . GLN A 1 74 ? 13.942 -2.247 -10.089 1.00 92.62 74 GLN A N 1
ATOM 592 C CA . GLN A 1 74 ? 14.604 -3.106 -11.080 1.00 92.62 74 GLN A CA 1
ATOM 593 C C . GLN A 1 74 ? 13.793 -3.190 -12.378 1.00 92.62 74 GLN A C 1
ATOM 595 O O . GLN A 1 74 ? 14.360 -3.029 -13.458 1.00 92.62 74 GLN A O 1
ATOM 600 N N . TYR A 1 75 ? 12.477 -3.381 -12.266 1.00 91.94 75 TYR A N 1
ATOM 601 C CA . TYR A 1 75 ? 11.561 -3.390 -13.402 1.00 91.94 75 TYR A CA 1
ATOM 602 C C . TYR A 1 75 ? 11.585 -2.057 -14.165 1.00 91.94 75 TYR A C 1
ATOM 604 O O . TYR A 1 75 ? 11.885 -2.047 -15.359 1.00 91.94 75 TYR A O 1
ATOM 612 N N . LEU A 1 76 ? 11.382 -0.930 -13.479 1.00 91.00 76 LEU A N 1
ATOM 613 C CA . LEU A 1 76 ? 11.350 0.394 -14.112 1.00 91.00 76 LEU A CA 1
ATOM 614 C C . LEU A 1 76 ? 12.670 0.753 -14.812 1.00 91.00 76 LEU A C 1
ATOM 616 O O . LEU A 1 76 ? 12.652 1.360 -15.879 1.00 91.00 76 LEU A O 1
ATOM 620 N N . LEU A 1 77 ? 13.816 0.351 -14.253 1.00 89.38 77 LEU A N 1
ATOM 621 C CA . LEU A 1 77 ? 15.119 0.540 -14.901 1.00 89.38 77 LEU A CA 1
ATOM 622 C C . LEU A 1 77 ? 15.269 -0.309 -16.170 1.00 89.38 77 LEU A C 1
ATOM 624 O O . LEU A 1 77 ? 15.890 0.140 -17.130 1.00 89.38 77 LEU A O 1
ATOM 628 N N . SER A 1 78 ? 14.711 -1.522 -16.184 1.00 85.75 78 SER A N 1
ATOM 629 C CA . SER A 1 78 ? 14.760 -2.410 -17.353 1.00 85.75 78 SER A CA 1
ATOM 630 C C . SER A 1 78 ? 13.810 -1.999 -18.475 1.00 85.75 78 SER A C 1
ATOM 632 O O . SER A 1 78 ? 14.109 -2.236 -19.640 1.00 85.75 78 SER A O 1
ATOM 634 N N . ALA A 1 79 ? 12.704 -1.345 -18.124 1.00 81.56 79 ALA A N 1
ATOM 635 C CA . ALA A 1 79 ? 11.696 -0.868 -19.058 1.00 81.56 79 ALA A CA 1
ATOM 636 C C . ALA A 1 79 ? 11.971 0.560 -19.560 1.00 81.56 79 ALA A C 1
ATOM 638 O O . ALA A 1 79 ? 11.154 1.115 -20.278 1.00 81.56 79 ALA A O 1
ATOM 639 N N . ALA A 1 80 ? 13.118 1.165 -19.224 1.00 68.94 80 ALA A N 1
ATOM 640 C CA . ALA A 1 80 ? 13.436 2.558 -19.558 1.00 68.94 80 ALA A CA 1
ATOM 641 C C . ALA A 1 80 ? 13.469 2.870 -21.073 1.00 68.94 80 ALA A C 1
ATOM 643 O O . ALA A 1 80 ? 13.516 4.038 -21.456 1.00 68.94 80 ALA A O 1
ATOM 644 N N . THR A 1 81 ? 13.479 1.845 -21.930 1.00 66.88 81 THR A N 1
ATOM 645 C CA . THR A 1 81 ? 13.452 1.965 -23.396 1.00 66.88 81 THR A CA 1
ATOM 646 C C . THR A 1 81 ? 12.059 1.796 -24.011 1.00 66.88 81 THR A C 1
ATOM 648 O O . THR A 1 81 ? 11.910 2.017 -25.210 1.00 66.88 81 THR A O 1
ATOM 651 N N . GLU A 1 82 ? 11.057 1.416 -23.218 1.00 73.62 82 GLU A N 1
ATOM 652 C CA . GLU A 1 82 ? 9.657 1.221 -23.615 1.00 73.62 82 GLU A CA 1
ATOM 653 C C . GLU A 1 82 ? 8.736 2.023 -22.674 1.00 73.62 82 GLU A C 1
ATOM 655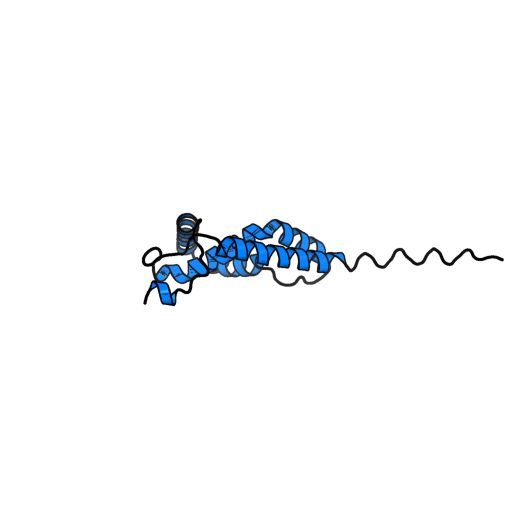 O O . GLU A 1 82 ? 9.207 2.652 -21.729 1.00 73.62 82 GLU A O 1
ATOM 660 N N . GLU A 1 83 ? 7.429 2.069 -22.938 1.00 79.62 83 GLU A N 1
ATOM 661 C CA . GLU A 1 83 ? 6.470 2.649 -21.988 1.00 79.62 83 GLU A CA 1
ATOM 662 C C . GLU A 1 83 ? 6.120 1.574 -20.939 1.00 79.62 83 GLU A C 1
ATOM 664 O O . GLU A 1 83 ? 5.422 0.617 -21.278 1.00 79.62 83 GLU A O 1
ATOM 669 N N . PRO A 1 84 ? 6.633 1.656 -19.693 1.00 82.94 84 PRO A N 1
ATOM 670 C CA . PRO A 1 84 ? 6.375 0.632 -18.687 1.00 82.94 84 PRO A CA 1
ATOM 671 C C . PRO A 1 84 ? 4.902 0.617 -18.276 1.00 82.94 84 PRO A C 1
ATOM 673 O O . PRO A 1 84 ? 4.276 1.668 -18.129 1.00 82.94 84 PRO A O 1
ATOM 676 N N . GLU A 1 85 ? 4.378 -0.572 -17.973 1.00 86.06 85 GLU A N 1
ATOM 677 C CA . GLU A 1 85 ? 3.110 -0.702 -17.255 1.00 86.06 85 GLU A CA 1
ATOM 678 C C . GLU A 1 85 ? 3.131 0.117 -15.949 1.00 86.06 85 GLU A C 1
ATOM 680 O O . GLU A 1 85 ? 4.138 0.075 -15.223 1.00 86.06 85 GLU A O 1
ATOM 685 N N . PRO A 1 86 ? 2.031 0.821 -15.617 1.00 88.19 86 PRO A N 1
ATOM 686 C CA . PRO A 1 86 ? 1.944 1.603 -14.398 1.00 88.19 86 PRO A CA 1
ATOM 687 C C . PRO A 1 86 ? 2.123 0.761 -13.135 1.00 88.19 86 PRO A C 1
ATOM 689 O O . PRO A 1 86 ? 1.493 -0.283 -12.959 1.00 88.19 86 PRO A O 1
ATOM 692 N N . THR A 1 87 ? 2.940 1.247 -12.208 1.00 91.38 87 THR A N 1
ATOM 693 C CA . THR A 1 87 ? 3.248 0.541 -10.965 1.00 91.38 87 T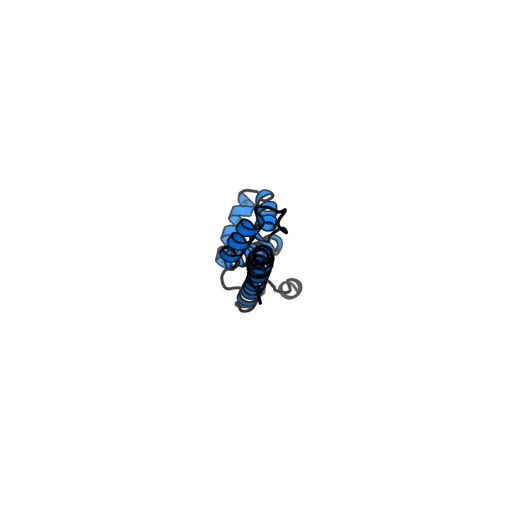HR A CA 1
ATOM 694 C C . THR A 1 87 ? 2.434 1.063 -9.781 1.00 91.38 87 THR A C 1
ATOM 696 O O . THR A 1 87 ? 1.902 2.178 -9.783 1.00 91.38 87 THR A O 1
ATOM 699 N N . LEU A 1 88 ? 2.357 0.274 -8.703 1.00 91.06 88 LEU A N 1
ATOM 700 C CA . LEU A 1 88 ? 1.609 0.661 -7.503 1.00 91.06 88 LEU A CA 1
ATOM 701 C C . LEU A 1 88 ? 2.130 1.970 -6.879 1.00 91.06 88 LEU A C 1
ATOM 703 O O . LEU A 1 88 ? 1.336 2.759 -6.364 1.00 91.06 88 LEU A O 1
ATOM 707 N N . SER A 1 89 ? 3.443 2.237 -6.923 1.00 91.00 89 SER A N 1
ATOM 708 C CA . SER A 1 89 ? 3.983 3.498 -6.394 1.00 91.00 89 SER A CA 1
ATOM 709 C C . SER A 1 89 ? 3.536 4.721 -7.201 1.00 91.00 89 SER A C 1
ATOM 711 O O . SER A 1 89 ? 3.292 5.769 -6.599 1.00 91.00 89 SER A O 1
ATOM 713 N N . GLN A 1 90 ? 3.350 4.592 -8.519 1.00 90.62 90 GLN A N 1
ATOM 714 C CA . GLN A 1 90 ? 2.861 5.678 -9.371 1.00 90.62 90 GLN A CA 1
ATOM 715 C C . GLN A 1 90 ? 1.407 6.036 -9.033 1.00 90.62 90 GLN A C 1
ATOM 717 O O . GLN A 1 90 ? 1.104 7.209 -8.806 1.00 90.62 90 GLN A O 1
ATOM 722 N N . TYR A 1 91 ? 0.528 5.038 -8.880 1.00 88.50 91 TYR A N 1
ATOM 723 C CA . TYR A 1 91 ? -0.858 5.263 -8.443 1.00 88.50 91 TYR A CA 1
ATOM 72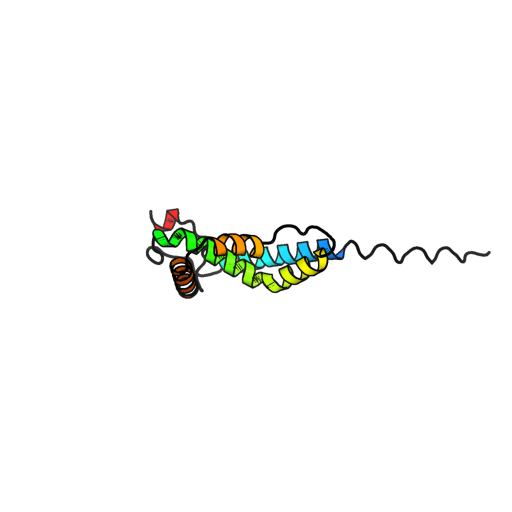4 C C . TYR A 1 91 ? -0.943 5.897 -7.049 1.00 88.50 91 TYR A C 1
ATOM 726 O O . TYR A 1 91 ? -1.718 6.831 -6.815 1.00 88.50 91 TYR A O 1
ATOM 734 N N . ASN A 1 92 ? -0.108 5.428 -6.119 1.00 90.56 92 ASN A N 1
ATOM 735 C CA . ASN A 1 92 ? -0.032 6.003 -4.780 1.00 90.56 92 ASN A CA 1
ATOM 736 C C . ASN A 1 92 ? 0.436 7.464 -4.811 1.00 90.56 92 ASN A C 1
ATOM 738 O O . ASN A 1 92 ? -0.104 8.283 -4.074 1.00 90.56 92 ASN A O 1
ATOM 742 N N . SER A 1 93 ? 1.414 7.805 -5.659 1.00 89.88 93 SER A N 1
ATOM 743 C CA . SER A 1 93 ? 1.909 9.180 -5.793 1.00 89.88 93 SER A CA 1
ATOM 744 C C . SER A 1 93 ? 0.805 10.131 -6.241 1.00 89.88 93 SER A C 1
ATOM 746 O O . SER A 1 93 ? 0.676 11.204 -5.661 1.00 89.88 93 SER A O 1
ATOM 748 N N . PHE A 1 94 ? -0.009 9.733 -7.221 1.00 87.19 94 PHE A N 1
ATOM 749 C CA . PHE A 1 94 ? -1.141 10.539 -7.678 1.00 87.19 94 PHE A CA 1
ATOM 750 C C . PHE A 1 94 ? -2.123 10.814 -6.529 1.00 87.19 94 PHE A C 1
ATOM 752 O O . PHE A 1 94 ? -2.422 11.964 -6.221 1.00 87.19 94 PHE A O 1
ATOM 759 N N . THR A 1 95 ? -2.518 9.765 -5.804 1.00 87.12 95 THR A N 1
ATOM 760 C CA . THR A 1 95 ? -3.435 9.894 -4.658 1.00 87.12 95 THR A CA 1
ATOM 761 C C . THR A 1 95 ? -2.852 10.784 -3.554 1.00 87.12 95 THR A C 1
ATOM 763 O O . THR A 1 95 ? -3.559 11.591 -2.962 1.00 87.12 95 THR A O 1
ATOM 766 N N . LEU A 1 96 ? -1.549 10.671 -3.275 1.00 91.94 96 LEU A N 1
ATOM 767 C CA . LEU A 1 96 ? -0.877 11.491 -2.264 1.00 91.94 96 LEU A CA 1
ATOM 768 C C . LEU A 1 96 ? -0.831 12.979 -2.633 1.00 91.94 96 LEU A C 1
ATOM 770 O O . LEU A 1 96 ? -0.862 13.809 -1.729 1.00 91.94 96 LEU A O 1
ATOM 774 N N . THR A 1 97 ? -0.762 13.323 -3.923 1.00 92.75 97 THR A N 1
ATOM 775 C CA . THR A 1 97 ? -0.751 14.730 -4.365 1.00 92.75 97 THR A CA 1
ATOM 776 C C . THR A 1 97 ? -2.097 15.433 -4.215 1.00 92.75 97 THR A C 1
ATOM 778 O O . THR A 1 97 ? -2.133 16.659 -4.183 1.00 92.75 97 THR A O 1
ATOM 781 N N . GLU A 1 98 ? -3.190 14.679 -4.091 1.00 92.81 98 GLU A N 1
ATOM 782 C CA . GLU A 1 98 ? -4.537 15.227 -3.888 1.00 92.81 98 GLU A CA 1
ATOM 783 C C . GLU A 1 98 ? -4.853 15.513 -2.411 1.00 92.81 98 GLU A C 1
ATOM 785 O O . GLU A 1 98 ? -5.842 16.181 -2.111 1.00 92.81 98 GLU A O 1
ATOM 790 N N . LEU A 1 99 ? -4.026 15.022 -1.481 1.00 93.75 99 LEU A N 1
ATOM 791 C CA . LEU A 1 99 ? -4.230 15.215 -0.049 1.00 93.75 99 LEU A CA 1
ATOM 792 C C . LEU A 1 99 ? -3.712 16.579 0.411 1.00 93.75 99 LEU A C 1
ATOM 794 O O . LEU A 1 99 ? -2.596 16.991 0.092 1.00 93.75 99 LEU A O 1
ATOM 798 N N . SER A 1 100 ? -4.496 17.252 1.249 1.00 96.12 100 SER A N 1
ATOM 799 C CA . SER A 1 100 ? -4.032 18.430 1.980 1.00 96.12 100 SER A CA 1
ATOM 800 C C . SER A 1 100 ? -3.009 18.065 3.064 1.00 96.12 100 SER A C 1
ATOM 802 O O . SER A 1 100 ? -2.868 16.909 3.471 1.00 96.12 100 SER A O 1
ATOM 804 N N . THR A 1 101 ? -2.300 19.070 3.583 1.00 96.31 101 THR A N 1
ATOM 805 C CA . THR A 1 101 ? -1.301 18.894 4.650 1.00 96.31 101 THR A CA 1
ATOM 806 C C . THR A 1 101 ? -1.871 18.184 5.880 1.00 96.31 101 THR A C 1
ATOM 808 O O . THR A 1 101 ? -1.241 17.263 6.400 1.00 96.31 101 THR A O 1
ATOM 811 N N . ASP A 1 102 ? -3.074 18.561 6.317 1.00 96.06 102 ASP A N 1
ATOM 812 C CA . ASP A 1 102 ? -3.726 17.962 7.488 1.00 96.06 102 ASP A CA 1
ATOM 813 C C . ASP A 1 102 ? -4.062 16.484 7.249 1.00 96.06 102 ASP A C 1
ATOM 815 O O . ASP A 1 102 ? -3.901 15.641 8.133 1.00 96.06 102 ASP A O 1
ATOM 819 N N . GLU A 1 103 ? -4.469 16.140 6.027 1.00 95.81 103 GLU A N 1
ATOM 820 C CA . GLU A 1 103 ? -4.756 14.761 5.634 1.00 95.81 103 GLU A CA 1
ATOM 821 C C . GLU A 1 103 ? -3.482 13.917 5.565 1.00 95.81 103 GLU A C 1
ATOM 823 O O . GLU A 1 103 ? -3.483 12.770 6.010 1.00 95.81 103 GLU A O 1
ATOM 828 N N . ILE A 1 104 ? -2.373 14.488 5.085 1.00 95.69 104 ILE A N 1
ATOM 829 C CA . ILE A 1 104 ? -1.059 13.834 5.107 1.00 95.69 104 ILE A CA 1
ATOM 830 C C . ILE A 1 104 ? -0.611 13.581 6.552 1.00 95.69 104 ILE A C 1
ATOM 832 O O . ILE A 1 104 ? -0.144 12.483 6.867 1.00 95.69 104 ILE A O 1
ATOM 836 N N . MET A 1 105 ? -0.781 14.554 7.452 1.00 96.12 105 MET A N 1
ATOM 837 C CA . MET A 1 105 ? -0.477 14.370 8.875 1.00 96.12 105 MET A CA 1
ATOM 838 C C . MET A 1 105 ? -1.344 13.266 9.488 1.00 96.12 105 MET A C 1
ATOM 840 O O . MET A 1 105 ? -0.827 12.386 10.182 1.00 96.12 105 MET A O 1
ATOM 844 N N . ARG A 1 106 ? -2.650 13.254 9.188 1.00 95.19 106 ARG A N 1
ATOM 845 C CA . ARG A 1 106 ? -3.563 12.208 9.666 1.00 95.19 106 ARG A CA 1
ATOM 846 C C . ARG A 1 106 ? -3.168 10.827 9.144 1.00 95.19 106 ARG A C 1
ATOM 848 O O . ARG A 1 106 ? -3.116 9.878 9.927 1.00 95.19 106 ARG A O 1
ATOM 855 N N . LEU A 1 107 ? -2.828 10.724 7.860 1.00 95.75 107 LEU A N 1
ATOM 856 C CA . LEU A 1 107 ? -2.349 9.502 7.215 1.00 95.75 107 LEU A CA 1
ATOM 857 C C . LEU A 1 107 ? -1.094 8.949 7.905 1.00 95.75 107 LEU A C 1
ATOM 859 O O . LEU A 1 107 ? -0.997 7.744 8.133 1.00 95.75 107 LEU A O 1
ATOM 863 N N . GLN A 1 108 ? -0.139 9.812 8.260 1.00 95.69 108 GLN A N 1
ATOM 864 C CA . GLN A 1 108 ? 1.091 9.408 8.947 1.00 95.69 108 GLN A CA 1
ATOM 865 C C . GLN A 1 108 ? 0.817 8.861 10.351 1.00 95.69 108 GLN A C 1
ATOM 867 O O . GLN A 1 108 ? 1.348 7.806 10.700 1.00 95.69 108 GLN A O 1
ATOM 872 N N . VAL A 1 109 ? -0.040 9.533 11.127 1.00 95.62 109 VAL A N 1
ATOM 873 C CA . VAL A 1 109 ? -0.448 9.072 12.464 1.00 95.62 109 VAL A CA 1
ATOM 874 C C . VAL A 1 109 ? -1.108 7.696 12.375 1.00 95.62 109 VAL A C 1
ATOM 876 O O . VAL A 1 109 ? -0.642 6.745 13.004 1.00 95.62 109 VAL A O 1
ATOM 879 N N . LEU A 1 110 ? -2.116 7.554 11.511 1.00 95.12 110 LEU A N 1
ATOM 880 C CA . LEU A 1 110 ? -2.807 6.281 11.294 1.00 95.12 110 LEU A CA 1
ATOM 881 C C . LEU A 1 110 ? -1.858 5.190 10.789 1.00 95.12 110 LEU A C 1
ATOM 883 O O . LEU A 1 110 ? -1.961 4.035 11.198 1.00 95.12 110 LEU A O 1
ATOM 887 N N . SER A 1 111 ? -0.902 5.532 9.919 1.00 95.81 111 SER A N 1
ATOM 888 C CA . SER A 1 111 ? 0.077 4.568 9.412 1.00 95.81 111 SER A CA 1
ATOM 889 C C . SER A 1 111 ? 0.884 3.934 10.541 1.00 95.81 111 SER A C 1
ATOM 891 O O . SER A 1 111 ? 1.206 2.749 10.429 1.00 95.81 111 SER A O 1
ATOM 893 N N . VAL A 1 112 ? 1.214 4.703 11.584 1.00 95.44 112 VAL A N 1
ATOM 894 C CA . VAL A 1 112 ? 1.927 4.224 12.774 1.00 95.44 112 VAL A CA 1
ATOM 895 C C . VAL A 1 112 ? 0.998 3.387 13.650 1.00 95.44 112 VAL A C 1
ATOM 897 O O . VAL A 1 112 ? 1.325 2.235 13.935 1.00 95.44 112 VAL A O 1
ATOM 900 N N . GLU A 1 113 ? -0.172 3.918 14.011 1.00 93.88 113 GLU A N 1
ATOM 901 C CA . GLU A 1 113 ? -1.162 3.239 14.866 1.00 93.88 113 GLU A CA 1
ATOM 902 C C . GLU A 1 113 ? -1.560 1.863 14.315 1.00 93.88 113 GLU A C 1
ATOM 904 O O . GLU A 1 113 ? -1.702 0.887 15.053 1.00 93.88 113 GLU A O 1
ATOM 909 N N . LEU A 1 114 ? -1.682 1.767 12.992 1.00 93.69 114 LEU A N 1
ATOM 910 C CA . LEU A 1 114 ? -2.173 0.578 12.315 1.00 93.69 114 LEU A CA 1
ATOM 911 C C . LEU A 1 114 ? -1.065 -0.387 11.874 1.00 93.69 114 LEU A C 1
ATOM 913 O O . LEU A 1 114 ? -1.342 -1.285 11.077 1.00 93.69 114 LEU A O 1
ATOM 917 N N . THR A 1 115 ? 0.200 -0.175 12.264 1.00 94.38 115 THR A N 1
ATOM 918 C CA . THR A 1 115 ? 1.377 -0.874 11.688 1.00 94.38 115 THR A CA 1
ATOM 919 C C . THR A 1 115 ? 1.236 -2.395 11.694 1.00 94.38 115 THR A C 1
ATOM 921 O O . THR A 1 115 ? 1.520 -3.044 10.682 1.00 94.38 115 THR A O 1
ATOM 924 N N . ASP A 1 116 ? 0.733 -2.950 12.793 1.00 93.94 116 ASP A N 1
ATOM 925 C CA . ASP A 1 116 ? 0.659 -4.396 13.031 1.00 93.94 116 ASP A CA 1
ATOM 926 C C . ASP A 1 116 ? -0.667 -5.032 12.607 1.00 93.94 116 ASP A C 1
ATOM 928 O O . ASP A 1 116 ? -0.883 -6.222 12.857 1.00 93.94 116 ASP A O 1
ATOM 932 N N . TYR A 1 117 ? -1.560 -4.253 11.993 1.00 93.06 117 TYR A N 1
ATOM 933 C CA . TYR A 1 117 ? -2.903 -4.695 11.639 1.00 93.06 117 TYR A CA 1
ATOM 934 C C . TYR A 1 117 ? -3.043 -4.980 10.144 1.00 93.06 117 TYR A C 1
ATOM 936 O O . TYR A 1 117 ? -2.447 -4.302 9.301 1.00 93.06 117 TYR A O 1
ATOM 944 N N . ASN A 1 118 ? -3.851 -5.994 9.839 1.00 92.00 118 ASN A N 1
ATOM 945 C CA . ASN A 1 118 ? -4.339 -6.288 8.503 1.00 92.00 118 ASN A CA 1
ATOM 946 C C . ASN A 1 118 ? -5.426 -5.267 8.143 1.00 92.00 118 ASN A C 1
ATOM 948 O O . ASN A 1 118 ? -6.435 -5.144 8.838 1.00 92.00 118 ASN A O 1
ATOM 952 N N . LEU A 1 119 ? -5.201 -4.547 7.048 1.00 90.56 119 LEU A N 1
ATOM 953 C CA . LEU A 1 119 ? -6.074 -3.481 6.562 1.00 90.56 119 LEU A CA 1
ATOM 954 C C . LEU A 1 119 ? -6.947 -3.909 5.376 1.00 90.56 119 LEU A C 1
ATOM 956 O O . LEU A 1 119 ? -7.796 -3.143 4.935 1.00 90.56 119 LEU A O 1
ATOM 960 N N . GLU A 1 120 ? -6.784 -5.143 4.900 1.00 80.44 120 GLU A N 1
ATOM 961 C CA . GLU A 1 120 ? -7.697 -5.803 3.968 1.00 80.44 120 GLU A CA 1
ATOM 962 C C . GLU A 1 120 ? -8.796 -6.507 4.779 1.00 80.44 120 GLU A C 1
ATOM 964 O O . GLU A 1 120 ? -8.907 -7.732 4.814 1.00 80.44 120 GLU A O 1
ATOM 969 N N . THR A 1 121 ? -9.546 -5.706 5.538 1.00 65.50 121 THR A N 1
ATOM 970 C CA . THR A 1 121 ? -10.690 -6.149 6.342 1.00 65.50 121 THR A CA 1
ATOM 971 C C . THR A 1 121 ? -11.974 -5.750 5.628 1.00 65.50 121 THR A C 1
ATOM 973 O O . THR A 1 121 ? -12.030 -4.698 4.999 1.00 65.50 121 THR A O 1
ATOM 976 N N . ASP A 1 122 ? -13.019 -6.568 5.728 1.00 69.69 122 ASP A N 1
ATOM 977 C CA . ASP A 1 122 ? -14.360 -6.144 5.338 1.00 69.69 122 ASP A CA 1
ATOM 978 C C . ASP A 1 122 ? -14.853 -5.080 6.327 1.00 69.69 122 ASP A C 1
ATOM 980 O O . ASP A 1 122 ? -15.233 -5.385 7.459 1.00 69.69 122 ASP A O 1
ATOM 984 N N . PHE A 1 123 ? -14.806 -3.813 5.925 1.00 67.62 123 PHE A N 1
ATOM 985 C CA . PHE A 1 123 ? -15.148 -2.692 6.799 1.00 67.62 123 PHE A CA 1
ATOM 986 C C . PHE A 1 123 ? -16.626 -2.674 7.192 1.00 67.62 123 PHE A C 1
ATOM 988 O O . PHE A 1 123 ? -16.950 -2.125 8.244 1.00 67.62 123 PHE A O 1
ATOM 995 N N . SER A 1 124 ? -17.495 -3.333 6.420 1.00 66.00 124 SER A N 1
ATOM 996 C CA . SER A 1 124 ? -18.905 -3.553 6.770 1.00 66.00 124 SER A CA 1
ATOM 997 C C . SER A 1 124 ? -19.004 -4.271 8.122 1.00 66.00 124 SER A C 1
ATOM 999 O O . SER A 1 124 ? -19.680 -3.808 9.035 1.00 66.00 124 SER A O 1
ATOM 1001 N N . SER A 1 125 ? -18.182 -5.308 8.317 1.00 66.19 125 SER A N 1
ATOM 1002 C CA . SER A 1 125 ? -18.128 -6.101 9.556 1.00 66.19 125 SER A CA 1
ATOM 1003 C C . SER A 1 125 ? -17.593 -5.345 10.786 1.00 66.19 125 SER A C 1
ATOM 1005 O O . SER A 1 125 ? -17.740 -5.804 11.923 1.00 66.19 125 SER A O 1
ATOM 1007 N N . LEU A 1 126 ? -16.954 -4.185 10.586 1.00 65.75 126 LEU A N 1
ATOM 1008 C CA . LEU A 1 126 ? -16.416 -3.365 11.675 1.00 65.75 126 LEU A CA 1
ATOM 1009 C C . LEU A 1 126 ? -17.455 -2.412 12.275 1.00 65.75 126 LEU A C 1
ATOM 1011 O O . LEU A 1 126 ? -17.268 -1.980 13.416 1.00 65.75 126 LEU A O 1
ATOM 1015 N N . TYR A 1 127 ? -18.524 -2.094 11.539 1.00 64.75 127 TYR A N 1
ATOM 1016 C CA . TYR A 1 127 ? -19.526 -1.100 11.944 1.00 64.75 127 TYR A CA 1
ATOM 1017 C C . TYR A 1 127 ? -20.977 -1.609 11.937 1.00 64.75 127 TYR A C 1
ATOM 1019 O O . TYR A 1 127 ? -21.841 -0.903 12.453 1.00 64.75 127 TYR A O 1
ATOM 1027 N N . GLU A 1 128 ? -21.237 -2.819 11.433 1.00 58.19 128 GLU A N 1
ATOM 1028 C CA . GLU A 1 128 ? -22.416 -3.635 11.783 1.00 58.19 128 GLU A CA 1
ATOM 1029 C C . GLU A 1 128 ? -22.238 -4.270 13.163 1.00 58.19 128 GLU A C 1
ATOM 1031 O O . GLU A 1 128 ? -23.060 -4.071 14.084 1.00 58.19 128 GLU A O 1
#

Organism: NCBI:txid796620

Foldseek 3Di:
DDPPDPPPPDPPDPLVPQLVVLVVVLVVQLVVQLVVLVPFAADAAPLDDPVCLVLLVLLSLVSSCVSSVVSVVSNCVSCVVDDDDDDSVNVSVVVVVPDDPVNVVVSVVVSVSCVRYRSPDPVVVRPD

Secondary structure (DSSP, 8-state):
----SSSSS-SSSSSSHHHHHHHHHHHHHHHHHHHHHHTSEEP-TTSS-GGGHHHHHHHHHHHHHHHTHHHHHHHHHHTTTS-PPPPHHHHHHHHHHTS-HHHHHHHHHHHHHTTTEE----THHHH-

pLDDT: mean 83.3, std 16.55, range [39.78, 98.0]

Sequence (128 aa):
MKCVSFLLCLCCISFVSSANELLEKYNHKLRQCVSEQKAKKALRKNQIQLSDFKYVLLINNLRIARCSKVEEMQYLLSAATEEPEPTLSQYNSFTLTELSTDEIMRLQVLSVELTDYNLETDFSSLYE